Protein AF-A0A930F074-F1 (afdb_monomer_lite)

Sequence (63 aa):
IVFETIISRNTRLSEAPSFGESILKYDAESKGAVQYIQLAEEILLKNEQKIPSKKKESKKSKK

Secondary structure (DSSP, 8-state):
---S------HHHHHHHHHT--HHHH-TTSHHHHHHHHHHHHHHHHHHTTS------------

Foldseek 3Di:
DDDPQDQDDDPLCVCQVVVVHHSCVSPCPDPNNVSVVVRVVRVVVVCCVVDPDDDDDDDDPPD

pLDDT: mean 78.64, std 19.47, range [36.06, 93.75]

Radius of gyration: 14.48 Å; chains: 1; bounding box: 36×25×32 Å

Structure (mmCIF, N/CA/C/O backbone):
data_AF-A0A930F074-F1
#
_entry.id   AF-A0A930F074-F1
#
loop_
_atom_site.group_PDB
_atom_site.id
_atom_site.type_symbol
_atom_site.label_atom_id
_atom_site.label_alt_id
_atom_site.label_comp_id
_atom_site.label_asym_id
_atom_site.label_entity_id
_atom_site.label_seq_id
_atom_site.pdbx_PDB_ins_code
_atom_site.Cartn_x
_atom_site.Cartn_y
_atom_site.Cartn_z
_atom_site.occupancy
_atom_site.B_iso_or_equiv
_atom_site.auth_seq_id
_atom_site.auth_comp_id
_atom_site.auth_asym_id
_atom_site.auth_atom_id
_atom_site.pdbx_PDB_model_num
ATOM 1 N N . ILE A 1 1 ? -16.771 5.284 3.470 1.00 65.94 1 ILE A N 1
ATOM 2 C CA . ILE A 1 1 ? -15.579 4.831 4.228 1.00 65.94 1 ILE A CA 1
ATOM 3 C C . ILE A 1 1 ? -14.406 5.621 3.683 1.00 65.94 1 ILE A C 1
ATOM 5 O O . ILE A 1 1 ? -14.244 5.646 2.471 1.00 65.94 1 ILE A O 1
ATOM 9 N N . VAL A 1 2 ? -13.677 6.318 4.549 1.00 82.56 2 VAL A N 1
ATOM 10 C CA . VAL A 1 2 ? -12.491 7.111 4.190 1.00 82.56 2 VAL A CA 1
ATOM 11 C C . VAL A 1 2 ? -11.309 6.507 4.940 1.00 82.56 2 VAL A C 1
ATOM 13 O O . VAL A 1 2 ? -11.487 6.095 6.090 1.00 82.56 2 VAL A O 1
ATOM 16 N N . PHE A 1 3 ? -10.159 6.386 4.278 1.00 87.75 3 PHE A N 1
ATOM 17 C CA . PHE A 1 3 ? -8.908 5.923 4.879 1.00 87.75 3 PHE A CA 1
ATOM 18 C C . PHE A 1 3 ? -8.015 7.117 5.219 1.00 87.75 3 PHE A C 1
ATOM 20 O O . PHE A 1 3 ? -8.035 8.115 4.498 1.00 87.75 3 PHE A O 1
ATOM 27 N N . GLU A 1 4 ? -7.272 7.021 6.316 1.00 90.31 4 GLU A N 1
ATOM 28 C CA . GLU A 1 4 ? -6.298 8.037 6.730 1.00 90.31 4 GLU A CA 1
ATOM 29 C C . GLU A 1 4 ? -4.960 7.851 6.014 1.00 90.31 4 GLU A C 1
ATO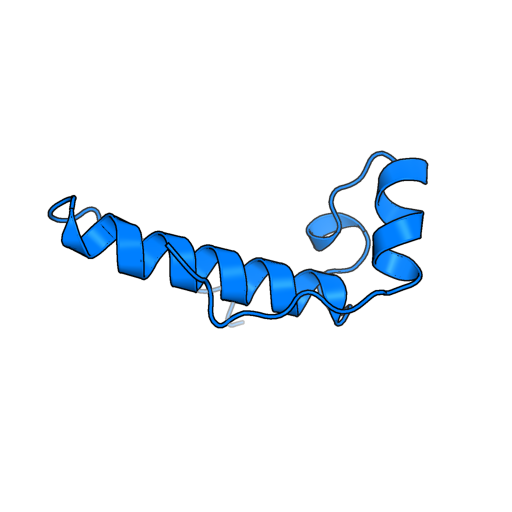M 31 O O . GLU A 1 4 ? -4.253 8.824 5.753 1.00 90.31 4 GLU A O 1
ATOM 36 N N . THR A 1 5 ? -4.624 6.611 5.648 1.00 92.00 5 THR A N 1
ATOM 37 C CA . THR A 1 5 ? -3.371 6.318 4.956 1.00 92.00 5 THR A CA 1
ATOM 38 C C . THR A 1 5 ? -3.372 6.897 3.540 1.00 92.00 5 THR A C 1
ATOM 40 O O . THR A 1 5 ? -4.165 6.503 2.683 1.00 92.00 5 THR A O 1
ATOM 43 N N . ILE A 1 6 ? -2.437 7.811 3.267 1.00 91.56 6 ILE A N 1
ATOM 44 C CA . ILE A 1 6 ? -2.256 8.438 1.953 1.00 91.56 6 ILE A CA 1
ATOM 45 C C . ILE A 1 6 ? -1.178 7.678 1.177 1.00 91.56 6 ILE A C 1
ATOM 47 O O . ILE A 1 6 ? -0.052 7.548 1.649 1.00 91.56 6 ILE A O 1
ATOM 51 N N . ILE A 1 7 ? -1.496 7.223 -0.041 1.00 91.56 7 ILE A N 1
ATOM 52 C CA . ILE A 1 7 ? -0.506 6.652 -0.965 1.00 91.56 7 ILE A CA 1
ATOM 53 C C . ILE A 1 7 ? 0.016 7.756 -1.886 1.00 91.56 7 ILE A C 1
ATOM 55 O O . ILE A 1 7 ? -0.652 8.198 -2.820 1.00 91.56 7 ILE A O 1
ATOM 59 N N . SER A 1 8 ? 1.247 8.183 -1.630 1.00 89.12 8 SER A N 1
ATOM 60 C CA . SER A 1 8 ? 1.958 9.165 -2.446 1.00 89.12 8 SER A CA 1
ATOM 61 C C . SER A 1 8 ? 2.446 8.557 -3.762 1.00 89.12 8 SER A C 1
ATOM 63 O O . SER A 1 8 ? 2.892 7.408 -3.804 1.00 89.12 8 SER A O 1
ATOM 65 N N . ARG A 1 9 ? 2.454 9.355 -4.838 1.00 89.50 9 ARG A N 1
ATOM 66 C CA . ARG A 1 9 ? 3.045 8.948 -6.122 1.00 89.50 9 ARG A CA 1
ATOM 67 C C . ARG A 1 9 ? 4.548 8.691 -5.939 1.00 89.50 9 ARG A C 1
ATOM 69 O O . ARG A 1 9 ? 5.268 9.556 -5.446 1.00 89.50 9 ARG A O 1
ATOM 76 N N . ASN A 1 10 ? 5.025 7.519 -6.351 1.00 89.00 10 ASN A N 1
ATOM 77 C CA . ASN A 1 10 ? 6.426 7.118 -6.224 1.00 89.00 10 ASN A CA 1
ATOM 78 C C . ASN A 1 10 ? 6.894 6.401 -7.501 1.00 89.00 10 ASN A C 1
ATOM 80 O O . ASN A 1 10 ? 6.144 5.601 -8.052 1.00 89.00 10 ASN A O 1
ATOM 84 N N . THR A 1 11 ? 8.120 6.666 -7.957 1.00 90.06 11 THR A N 1
ATOM 85 C CA . THR A 1 11 ? 8.696 6.035 -9.158 1.00 90.06 11 THR A CA 1
ATOM 86 C C . THR A 1 11 ? 8.832 4.524 -9.008 1.00 90.06 11 THR A C 1
ATOM 88 O O . THR A 1 11 ? 8.376 3.797 -9.882 1.00 90.06 11 THR A O 1
ATOM 91 N N . ARG A 1 12 ? 9.320 4.042 -7.857 1.00 89.06 12 ARG A N 1
ATOM 92 C CA . ARG A 1 12 ? 9.451 2.605 -7.561 1.00 89.06 12 ARG A CA 1
ATOM 93 C C . ARG A 1 12 ? 8.102 1.888 -7.569 1.00 89.06 12 ARG A C 1
ATOM 95 O O . ARG A 1 12 ? 8.004 0.750 -8.010 1.00 89.06 12 ARG A O 1
ATOM 102 N N . LEU A 1 13 ? 7.044 2.575 -7.127 1.00 87.62 13 LEU A N 1
ATOM 103 C CA . LEU A 1 13 ? 5.680 2.046 -7.179 1.00 87.62 13 LEU A CA 1
ATOM 104 C C . LEU A 1 13 ? 5.164 1.915 -8.620 1.00 87.62 13 LEU A C 1
ATOM 106 O O . LEU A 1 13 ? 4.447 0.966 -8.917 1.00 87.62 13 LEU A O 1
ATOM 110 N N . SER A 1 14 ? 5.540 2.840 -9.505 1.00 89.19 14 SER A N 1
ATOM 111 C CA . SER A 1 14 ? 5.222 2.761 -10.936 1.00 89.19 14 SER A CA 1
ATOM 112 C C . SER A 1 14 ? 6.095 1.756 -11.696 1.00 89.19 14 SER A C 1
ATOM 114 O O . SER A 1 14 ? 5.671 1.248 -12.727 1.00 89.19 14 SER A O 1
ATOM 116 N N . GLU A 1 15 ? 7.304 1.472 -11.210 1.00 91.06 15 GLU A N 1
ATOM 117 C CA . GLU A 1 15 ? 8.239 0.512 -11.807 1.00 91.06 15 GLU A CA 1
ATOM 118 C C . GLU A 1 15 ? 7.885 -0.938 -11.467 1.00 91.06 15 GLU A C 1
ATOM 120 O O . GLU A 1 15 ? 7.966 -1.797 -12.341 1.00 91.06 15 GLU A O 1
ATOM 125 N N . ALA A 1 16 ? 7.444 -1.214 -10.235 1.00 91.44 16 ALA A N 1
ATOM 126 C CA . ALA A 1 16 ? 7.145 -2.570 -9.767 1.00 91.44 16 ALA A CA 1
ATOM 127 C C . ALA A 1 16 ? 6.219 -3.389 -10.708 1.00 91.44 16 ALA A C 1
ATOM 129 O O . ALA A 1 16 ? 6.567 -4.534 -11.013 1.00 91.44 16 ALA A O 1
ATOM 130 N N . PRO A 1 17 ? 5.118 -2.833 -11.271 1.00 88.94 17 PRO A N 1
ATOM 131 C CA . PRO A 1 17 ? 4.282 -3.538 -12.247 1.00 88.94 17 PRO A CA 1
ATOM 132 C C . PRO A 1 17 ? 5.027 -3.968 -13.515 1.00 88.94 17 PRO A C 1
ATOM 134 O O . PRO A 1 17 ? 4.740 -5.031 -14.057 1.00 88.94 17 PRO A O 1
ATOM 137 N N . SER A 1 18 ? 5.997 -3.173 -13.973 1.00 92.25 18 SER A N 1
ATOM 138 C CA . SER A 1 18 ? 6.802 -3.478 -15.163 1.00 92.25 18 SER A CA 1
ATOM 139 C C . SER A 1 18 ? 7.736 -4.667 -14.936 1.00 92.25 18 SER A C 1
ATOM 141 O O . SER A 1 18 ? 7.997 -5.423 -15.867 1.00 92.25 18 SER A O 1
ATOM 143 N N . PHE A 1 19 ? 8.204 -4.862 -13.699 1.00 90.56 19 PHE A N 1
ATOM 144 C CA . PHE A 1 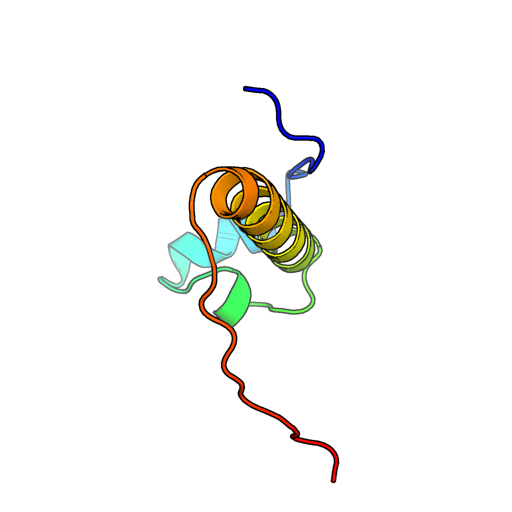19 ? 8.997 -6.030 -13.299 1.00 90.56 19 PHE A CA 1
ATOM 145 C C . PHE A 1 19 ? 8.136 -7.259 -12.967 1.00 90.56 19 PHE A C 1
ATOM 147 O O . PHE A 1 19 ? 8.674 -8.341 -12.740 1.00 90.56 19 PHE A O 1
ATOM 154 N N . GLY A 1 20 ? 6.806 -7.119 -12.944 1.00 92.56 20 GLY A N 1
ATOM 155 C CA . GLY A 1 20 ? 5.890 -8.200 -12.574 1.00 92.56 20 GLY A CA 1
ATOM 156 C C . GLY A 1 20 ? 5.954 -8.579 -11.091 1.00 92.56 20 GLY A C 1
ATOM 157 O O . GLY A 1 20 ? 5.504 -9.661 -10.712 1.00 92.56 20 GLY A O 1
ATOM 158 N N . GLU A 1 21 ? 6.506 -7.708 -10.246 1.00 89.19 21 GLU A N 1
ATOM 159 C CA . GLU A 1 21 ? 6.638 -7.934 -8.809 1.00 89.19 21 GLU A CA 1
ATOM 160 C C . GLU A 1 21 ? 5.759 -6.963 -8.014 1.00 89.19 21 GLU A C 1
ATOM 162 O O . GLU A 1 21 ? 5.455 -5.850 -8.445 1.00 89.19 21 GLU A O 1
ATOM 167 N N . SER A 1 22 ? 5.319 -7.379 -6.825 1.00 91.00 22 SER A N 1
ATOM 168 C CA . SER A 1 22 ? 4.630 -6.468 -5.910 1.00 91.00 22 SER A CA 1
ATOM 169 C C . SER A 1 22 ? 5.614 -5.440 -5.355 1.00 91.00 22 SER A C 1
ATOM 171 O O . SER A 1 22 ? 6.801 -5.726 -5.215 1.00 91.00 22 SER A O 1
ATOM 173 N N . ILE A 1 23 ? 5.130 -4.259 -4.959 1.00 90.31 23 ILE A N 1
ATOM 174 C CA . ILE A 1 23 ? 6.005 -3.223 -4.386 1.00 90.31 23 ILE A CA 1
ATOM 175 C C . ILE A 1 23 ? 6.748 -3.705 -3.131 1.00 90.31 23 ILE A C 1
ATOM 177 O O . ILE A 1 23 ? 7.879 -3.303 -2.902 1.00 90.31 23 ILE A O 1
ATOM 181 N N . LEU A 1 24 ? 6.147 -4.626 -2.368 1.00 91.50 24 LEU A N 1
ATOM 182 C CA . 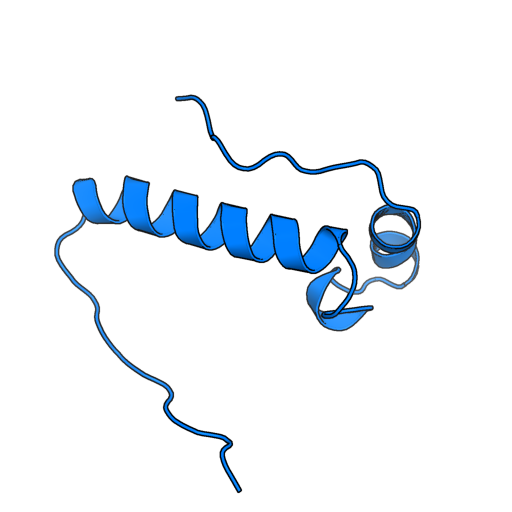LEU A 1 24 ? 6.770 -5.261 -1.203 1.00 91.50 24 LEU A CA 1
ATOM 183 C C . LEU A 1 24 ? 7.968 -6.140 -1.577 1.00 91.50 24 LEU A C 1
ATOM 185 O O . LEU A 1 24 ? 8.875 -6.302 -0.769 1.00 91.50 24 LEU A O 1
ATOM 189 N N . LYS A 1 25 ? 7.951 -6.739 -2.773 1.00 91.12 25 LYS A N 1
ATOM 190 C CA . LYS A 1 25 ? 9.015 -7.619 -3.259 1.00 91.12 25 LYS A CA 1
ATOM 191 C C . LYS A 1 25 ? 10.066 -6.858 -4.063 1.00 91.12 25 LYS A C 1
ATOM 193 O O . LYS A 1 25 ? 11.246 -7.115 -3.872 1.00 91.12 25 LYS A O 1
ATOM 198 N N . TYR A 1 26 ? 9.630 -5.917 -4.901 1.00 90.50 26 TYR A N 1
ATOM 199 C CA . TYR A 1 26 ? 10.518 -5.042 -5.664 1.00 90.50 26 TYR A CA 1
ATOM 200 C C . TYR A 1 26 ? 11.375 -4.192 -4.726 1.00 90.50 26 TYR A C 1
ATOM 202 O O . TYR A 1 26 ? 12.595 -4.159 -4.848 1.00 90.50 26 TYR A O 1
ATOM 210 N N . ASP A 1 27 ? 10.730 -3.520 -3.768 1.00 88.00 27 ASP A N 1
ATOM 211 C CA . ASP A 1 27 ? 11.427 -2.675 -2.811 1.00 88.00 27 ASP A CA 1
ATOM 212 C C . ASP A 1 27 ? 10.591 -2.414 -1.551 1.00 88.00 27 ASP A C 1
ATOM 214 O O . ASP A 1 27 ? 9.800 -1.462 -1.473 1.00 88.00 27 ASP A O 1
ATOM 218 N N . ALA A 1 28 ? 10.823 -3.251 -0.540 1.00 88.69 28 ALA A N 1
ATOM 219 C CA . ALA A 1 28 ? 10.167 -3.178 0.761 1.00 88.69 28 ALA A CA 1
ATOM 220 C C . ALA A 1 28 ? 10.489 -1.896 1.552 1.00 88.69 28 ALA A C 1
ATOM 222 O O . ALA A 1 28 ? 9.697 -1.500 2.406 1.00 88.69 28 ALA A O 1
ATOM 223 N N . GLU A 1 29 ? 11.623 -1.242 1.282 1.00 88.88 29 GLU A N 1
ATOM 224 C CA . GLU A 1 29 ? 12.049 -0.018 1.977 1.00 88.88 29 GLU A CA 1
ATOM 225 C C . GLU A 1 29 ? 11.553 1.251 1.271 1.00 88.88 29 GLU A C 1
ATOM 227 O O . GLU A 1 29 ? 11.669 2.367 1.789 1.00 88.88 29 GLU A O 1
ATOM 232 N N . SER A 1 30 ? 10.971 1.107 0.079 1.00 90.25 30 SER A N 1
ATOM 233 C CA . SER A 1 30 ? 10.384 2.226 -0.641 1.00 90.25 30 SER A CA 1
ATOM 234 C C . SER A 1 30 ? 9.238 2.860 0.150 1.00 90.25 30 SER A C 1
ATOM 236 O O . SER A 1 30 ? 8.420 2.193 0.786 1.00 90.25 30 SER A O 1
ATOM 238 N N . LYS A 1 31 ? 9.102 4.188 0.037 1.00 91.31 31 LYS A N 1
ATOM 239 C CA . LYS A 1 31 ? 7.976 4.918 0.647 1.00 91.31 31 LYS A CA 1
ATOM 240 C C . LYS A 1 31 ? 6.628 4.320 0.228 1.00 91.31 31 LYS A C 1
ATOM 242 O O . LYS A 1 31 ? 5.707 4.261 1.034 1.00 91.31 31 LYS A O 1
ATOM 247 N N . GLY A 1 32 ? 6.509 3.881 -1.030 1.00 91.38 32 GLY A N 1
ATOM 248 C CA . GLY A 1 32 ? 5.315 3.216 -1.555 1.00 91.38 32 GLY A CA 1
ATOM 249 C C . GLY A 1 32 ? 4.975 1.946 -0.778 1.00 91.38 32 GLY A C 1
ATOM 250 O O . GLY A 1 32 ? 3.851 1.826 -0.302 1.00 91.38 32 GLY A O 1
ATOM 251 N N . ALA A 1 33 ? 5.948 1.050 -0.586 1.00 92.31 33 ALA A N 1
ATOM 252 C CA . ALA A 1 33 ? 5.764 -0.178 0.187 1.00 92.31 33 ALA A CA 1
ATOM 253 C C . ALA A 1 33 ? 5.296 0.102 1.620 1.00 92.31 33 ALA A C 1
ATOM 255 O O . ALA A 1 33 ? 4.308 -0.482 2.059 1.00 92.31 33 ALA A O 1
ATOM 256 N N . VAL A 1 34 ? 5.934 1.050 2.314 1.00 92.81 34 VAL A N 1
ATOM 257 C CA . VAL A 1 34 ? 5.568 1.409 3.695 1.00 92.81 34 VAL A CA 1
ATOM 258 C C . VAL A 1 34 ? 4.125 1.919 3.788 1.00 92.81 34 VAL A C 1
ATOM 260 O O . VAL A 1 34 ? 3.372 1.470 4.649 1.00 92.81 34 VAL A O 1
ATOM 263 N N . GLN A 1 35 ? 3.705 2.798 2.873 1.00 93.75 35 GLN A N 1
ATOM 264 C CA . GLN A 1 35 ? 2.327 3.312 2.839 1.00 93.75 35 GLN A CA 1
ATOM 265 C C . GLN A 1 35 ? 1.308 2.195 2.553 1.00 93.75 35 GLN A C 1
ATOM 267 O O . GLN A 1 35 ? 0.217 2.196 3.116 1.00 93.75 35 GLN A O 1
ATOM 272 N N . TYR A 1 36 ? 1.654 1.204 1.723 1.00 93.00 36 TYR A N 1
ATOM 273 C CA . TYR A 1 36 ? 0.791 0.038 1.499 1.00 93.00 36 TYR A CA 1
ATOM 274 C C . TYR A 1 36 ? 0.661 -0.851 2.741 1.00 93.00 36 TYR A C 1
ATOM 276 O O . TYR A 1 36 ? -0.426 -1.366 2.996 1.00 93.00 36 TYR A O 1
ATOM 284 N N . ILE A 1 37 ? 1.733 -1.013 3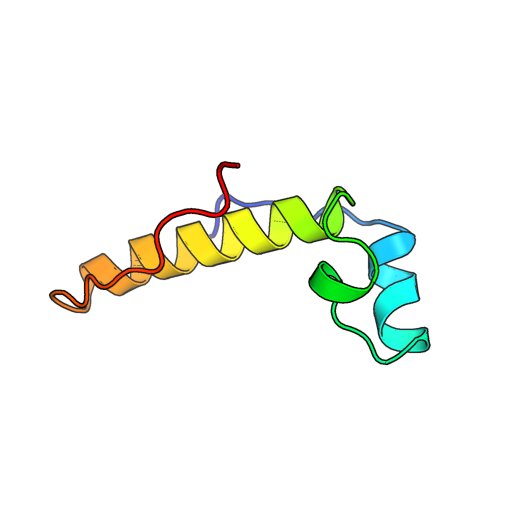.523 1.00 92.06 37 ILE A N 1
ATOM 285 C CA . ILE A 1 37 ? 1.689 -1.753 4.794 1.00 92.06 37 ILE A CA 1
ATOM 286 C C . ILE A 1 37 ? 0.784 -1.028 5.795 1.00 92.06 37 ILE A C 1
ATOM 288 O O . ILE A 1 37 ? -0.100 -1.653 6.372 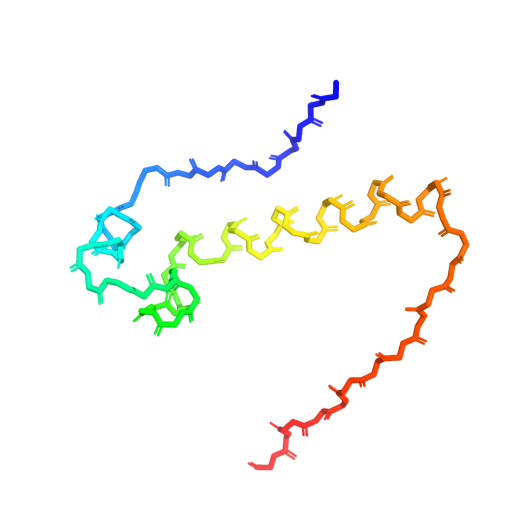1.00 92.06 37 ILE A O 1
ATOM 292 N N . GLN A 1 38 ? 0.936 0.291 5.936 1.00 92.25 38 GLN A N 1
ATOM 293 C CA . GLN A 1 38 ? 0.082 1.110 6.805 1.00 92.25 38 GLN A CA 1
ATOM 294 C C . GLN A 1 38 ? -1.396 1.025 6.405 1.00 92.25 38 GLN A C 1
ATOM 296 O O . GLN A 1 38 ? -2.266 0.853 7.256 1.00 92.25 38 GLN A O 1
ATOM 301 N N . LEU A 1 39 ? -1.684 1.059 5.100 1.00 92.12 39 LEU A N 1
ATOM 302 C CA . LEU A 1 39 ? -3.049 0.914 4.603 1.00 92.12 39 LEU A CA 1
ATOM 303 C C . LEU A 1 39 ? -3.600 -0.483 4.908 1.00 92.12 39 LEU A C 1
ATOM 305 O O . LEU A 1 39 ? -4.765 -0.616 5.279 1.00 92.12 39 LEU A O 1
ATOM 309 N N . ALA A 1 40 ? -2.779 -1.526 4.762 1.00 91.06 40 ALA A N 1
ATOM 310 C CA . ALA A 1 40 ? -3.174 -2.882 5.115 1.00 91.06 40 ALA A CA 1
ATOM 311 C C . ALA A 1 40 ? -3.519 -2.982 6.608 1.00 91.06 40 ALA A C 1
ATOM 313 O O . ALA A 1 40 ? -4.576 -3.511 6.944 1.00 91.06 40 ALA A O 1
ATOM 314 N N . GLU A 1 41 ? -2.694 -2.419 7.493 1.00 89.81 41 GLU A N 1
ATOM 315 C CA . GLU A 1 41 ? -2.977 -2.344 8.932 1.00 89.81 41 GLU A CA 1
ATOM 316 C C . GLU A 1 41 ? -4.287 -1.598 9.221 1.00 89.81 41 GLU A C 1
ATOM 318 O O . GLU A 1 41 ? -5.120 -2.087 9.984 1.00 89.81 41 GLU A O 1
ATOM 323 N N . GLU A 1 42 ? -4.527 -0.463 8.562 1.00 90.62 42 GLU A N 1
ATOM 324 C CA . GLU A 1 42 ? -5.764 0.306 8.718 1.00 90.62 42 GLU A CA 1
ATOM 325 C C . GLU A 1 42 ? -7.003 -0.490 8.270 1.00 90.62 42 GLU A C 1
ATOM 327 O O . GLU A 1 42 ? -8.047 -0.465 8.931 1.00 90.62 42 GLU A O 1
ATOM 332 N N . ILE A 1 43 ? -6.892 -1.235 7.165 1.00 89.56 43 ILE A N 1
ATOM 333 C CA . ILE A 1 43 ? -7.946 -2.137 6.685 1.00 89.56 43 ILE A CA 1
ATOM 334 C C . ILE A 1 43 ? -8.194 -3.255 7.697 1.00 89.56 43 ILE A C 1
ATOM 336 O O . ILE A 1 43 ? -9.354 -3.551 7.986 1.00 89.56 43 ILE A O 1
ATOM 340 N N . LEU A 1 44 ? -7.136 -3.864 8.245 1.00 87.19 44 LEU A N 1
ATOM 341 C CA . LEU A 1 44 ? -7.258 -4.900 9.270 1.00 87.19 44 LEU A CA 1
ATOM 342 C C . LEU A 1 44 ? -7.990 -4.355 10.496 1.00 87.19 44 LEU A C 1
ATOM 344 O O . LEU A 1 44 ? -8.990 -4.939 10.893 1.00 87.19 44 LEU A O 1
ATOM 348 N N . LEU A 1 45 ? -7.576 -3.205 11.030 1.00 86.50 45 LEU A N 1
ATOM 349 C CA . LEU A 1 45 ? -8.205 -2.586 12.201 1.00 86.50 45 LEU A CA 1
ATOM 350 C C . LEU A 1 45 ? -9.686 -2.258 11.963 1.00 86.50 45 LEU A C 1
ATOM 352 O O . LEU A 1 45 ? -10.533 -2.534 12.815 1.00 86.50 45 LEU A O 1
ATOM 356 N N . LYS A 1 46 ? -10.030 -1.715 10.788 1.00 83.81 46 LYS A N 1
ATOM 357 C CA . LYS A 1 46 ? -11.429 -1.432 10.425 1.00 83.81 46 LYS A CA 1
ATOM 358 C C . LYS A 1 46 ? -12.250 -2.705 10.215 1.00 83.81 46 LYS A C 1
ATOM 360 O O . LYS A 1 46 ? -13.441 -2.713 10.522 1.00 83.81 46 LYS A O 1
ATOM 365 N N . ASN A 1 47 ? -11.633 -3.778 9.721 1.00 83.19 47 ASN A N 1
ATOM 366 C CA . ASN A 1 47 ? -12.295 -5.068 9.532 1.00 83.19 47 ASN A CA 1
ATOM 367 C C . ASN A 1 47 ? -12.414 -5.873 10.836 1.00 83.19 47 ASN A C 1
ATOM 369 O O . ASN A 1 47 ? -13.406 -6.577 11.009 1.00 83.19 47 ASN A O 1
ATOM 373 N N . GLU A 1 48 ? -11.474 -5.752 11.773 1.00 69.19 48 GLU A N 1
ATOM 374 C CA . GLU A 1 48 ? -11.539 -6.389 13.096 1.00 69.19 48 GLU A CA 1
ATOM 375 C C . GLU A 1 48 ? -12.671 -5.814 13.959 1.00 69.19 48 GLU A C 1
ATOM 377 O O . GLU A 1 48 ? -13.245 -6.537 14.768 1.00 69.19 48 GLU A O 1
ATOM 382 N N . GLN A 1 49 ? -13.113 -4.573 13.715 1.00 58.19 49 GLN A N 1
ATOM 383 C CA . GLN A 1 49 ? -14.367 -4.066 14.297 1.00 58.19 49 GLN A CA 1
ATOM 384 C C . GLN A 1 49 ? -15.618 -4.829 13.813 1.00 58.19 49 GLN A C 1
ATOM 386 O O . GLN A 1 49 ? -16.674 -4.735 14.436 1.00 58.19 49 GLN A O 1
ATOM 391 N N . LYS A 1 50 ? -15.518 -5.600 12.721 1.00 57.34 50 LYS A N 1
ATOM 392 C CA . LYS A 1 50 ? -16.589 -6.451 12.175 1.00 57.34 50 LYS A CA 1
ATOM 393 C C . LYS A 1 50 ? -16.371 -7.953 12.381 1.00 57.34 50 LYS A C 1
ATOM 395 O O . LYS A 1 50 ? -17.315 -8.710 12.168 1.00 57.34 50 LYS A O 1
ATOM 400 N N . ILE A 1 51 ? -15.175 -8.405 12.762 1.00 54.41 51 ILE A N 1
ATOM 401 C CA . ILE A 1 51 ? -14.845 -9.835 12.843 1.00 54.41 51 ILE A CA 1
ATOM 402 C C . ILE A 1 51 ? -14.111 -10.109 14.161 1.00 54.41 51 ILE A C 1
ATOM 404 O O . ILE A 1 51 ? -12.985 -9.640 14.331 1.00 54.41 51 ILE A O 1
ATOM 408 N N . PRO A 1 52 ? -14.688 -10.898 15.088 1.00 49.69 52 PRO A N 1
ATOM 409 C CA . PRO A 1 52 ? -13.957 -11.329 16.263 1.00 49.69 52 PRO A CA 1
ATOM 410 C C . PRO A 1 52 ? -12.829 -12.284 15.837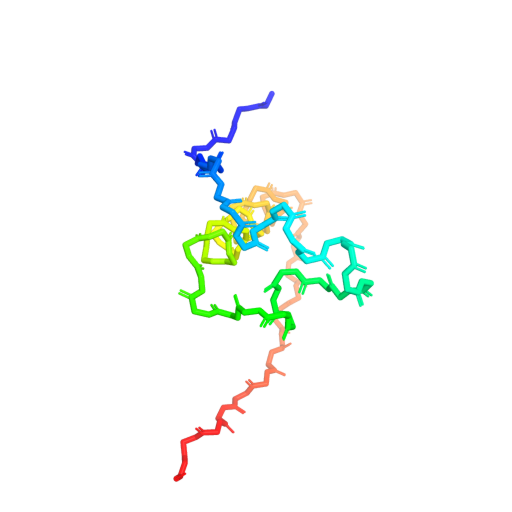 1.00 49.69 52 PRO A C 1
ATOM 412 O O . PRO A 1 52 ? -13.066 -13.332 15.242 1.00 49.69 52 PRO A O 1
ATOM 415 N N . SER A 1 53 ? -11.602 -11.870 16.154 1.00 51.44 53 SER A N 1
ATOM 416 C CA . SER A 1 53 ? -10.424 -12.692 16.454 1.00 51.44 53 SER A CA 1
ATOM 417 C C . SER A 1 53 ? -9.992 -13.795 15.468 1.00 51.44 53 SER A C 1
ATOM 419 O O . SER A 1 53 ? -10.443 -14.937 15.515 1.00 51.44 53 SER A O 1
ATOM 421 N N . LYS A 1 54 ? -8.868 -13.535 14.783 1.00 48.16 54 LYS A N 1
ATOM 422 C CA . LYS A 1 54 ? -7.782 -14.527 14.644 1.00 48.16 54 LYS A CA 1
ATOM 423 C C . LYS A 1 54 ? -6.410 -13.877 14.857 1.00 48.16 54 LYS A C 1
ATOM 425 O O . LYS A 1 54 ? -5.729 -13.478 13.923 1.00 48.16 54 LYS A O 1
ATOM 430 N N . LYS A 1 55 ? -5.960 -13.875 16.116 1.00 50.72 55 LYS A N 1
ATOM 431 C CA . LYS A 1 55 ? -4.526 -13.904 16.446 1.00 50.72 55 LYS A CA 1
ATOM 432 C C . LYS A 1 55 ? -3.931 -15.223 15.933 1.00 50.72 55 LYS A C 1
ATOM 434 O O . LYS A 1 55 ? -4.493 -16.269 16.255 1.00 50.72 55 LYS A O 1
ATOM 439 N N . LYS A 1 56 ? -2.800 -15.158 15.216 1.00 45.47 56 LYS A N 1
ATOM 440 C CA . LYS A 1 56 ? -1.632 -16.082 15.238 1.00 45.47 56 LYS A CA 1
ATOM 441 C C . LYS A 1 56 ? -0.632 -15.630 14.156 1.00 45.47 56 LYS A C 1
ATOM 443 O O . LYS A 1 56 ? -0.948 -15.667 12.980 1.00 45.47 56 LYS A O 1
ATOM 448 N N . GLU A 1 57 ? 0.438 -14.932 14.533 1.00 39.84 57 GLU A N 1
ATOM 449 C CA . GLU A 1 57 ? 1.778 -15.471 14.850 1.00 39.84 57 GLU A CA 1
ATOM 450 C C . GLU A 1 57 ? 2.611 -15.900 13.629 1.00 39.84 57 GLU A C 1
ATOM 452 O O . GLU A 1 57 ? 2.468 -17.003 13.121 1.00 39.84 57 GLU A O 1
ATOM 457 N N . SER A 1 58 ? 3.633 -15.100 13.319 1.00 37.69 58 SER A N 1
ATOM 458 C CA . SER A 1 58 ? 4.992 -15.623 13.163 1.00 37.69 58 SER A CA 1
ATOM 459 C C . SER A 1 58 ? 5.976 -14.634 13.785 1.00 37.69 58 SER A C 1
ATOM 461 O O . SER A 1 58 ? 6.306 -13.583 13.243 1.00 37.69 58 SER A O 1
ATOM 463 N N . LYS A 1 59 ? 6.377 -14.989 15.005 1.00 37.44 59 LYS A N 1
ATOM 464 C CA . LYS A 1 59 ? 7.511 -14.458 15.753 1.00 37.44 59 LYS A CA 1
ATOM 465 C C . LYS A 1 59 ? 8.795 -14.492 14.907 1.00 37.44 59 LYS A C 1
ATOM 467 O O . LYS A 1 59 ? 9.025 -15.458 14.196 1.00 37.44 59 LYS A O 1
ATOM 472 N N . LYS A 1 60 ? 9.676 -13.525 15.188 1.00 39.66 60 LYS A N 1
ATOM 473 C CA . LYS A 1 60 ? 11.148 -13.644 15.208 1.00 39.66 60 LYS A CA 1
ATOM 474 C C . LYS A 1 60 ? 11.846 -14.108 13.917 1.00 39.66 60 LYS A C 1
ATOM 476 O O . LYS A 1 60 ? 12.058 -15.296 13.725 1.00 39.66 60 LYS A O 1
ATOM 481 N N . SER A 1 61 ? 12.494 -13.148 13.264 1.00 36.06 61 SER A N 1
ATOM 482 C CA . SER A 1 61 ? 13.897 -13.314 12.860 1.00 36.06 61 SER A CA 1
ATOM 483 C C . SER A 1 61 ? 14.714 -12.216 13.531 1.00 36.06 61 SER A C 1
ATOM 485 O O . SER A 1 61 ? 15.091 -11.220 12.930 1.00 36.06 61 SER A O 1
ATOM 487 N N . LYS A 1 62 ? 14.892 -12.370 14.847 1.00 38.53 62 LYS A N 1
ATOM 488 C CA . LYS A 1 62 ? 15.949 -11.707 15.608 1.00 38.53 62 LYS A CA 1
ATOM 489 C C . LYS A 1 62 ? 17.002 -12.786 15.845 1.00 38.53 62 LYS A C 1
ATOM 491 O O . LYS A 1 62 ? 16.815 -13.607 16.745 1.00 38.53 62 LYS A O 1
ATOM 496 N N . LYS A 1 63 ? 18.031 -12.827 15.007 1.00 36.34 63 LYS A N 1
ATOM 497 C CA . LYS A 1 63 ? 19.365 -13.298 15.370 1.00 36.34 63 LYS A CA 1
ATOM 498 C C . LYS A 1 63 ? 20.377 -12.651 14.442 1.00 36.34 63 LYS A C 1
ATOM 500 O O . LYS A 1 63 ? 20.080 -12.618 13.232 1.00 36.34 63 LYS A O 1
#